Protein AF-A0A0P0CZI8-F1 (afdb_monomer_lite)

Structure (mmCIF, N/CA/C/O backbone):
data_AF-A0A0P0CZI8-F1
#
_entry.id   AF-A0A0P0CZI8-F1
#
loop_
_atom_site.group_PDB
_atom_site.id
_atom_site.type_symbol
_atom_site.label_atom_id
_atom_site.label_alt_id
_atom_site.label_comp_id
_atom_site.label_asym_id
_atom_site.label_entity_id
_atom_site.label_seq_id
_atom_site.pdbx_PDB_ins_code
_atom_site.Cartn_x
_atom_site.Cartn_y
_atom_site.Cartn_z
_atom_site.occupancy
_atom_site.B_iso_or_equiv
_atom_site.auth_seq_id
_atom_site.auth_comp_id
_atom_site.auth_asym_id
_atom_site.auth_atom_id
_atom_site.pdbx_PDB_model_num
ATOM 1 N N . MET A 1 1 ? 0.649 -40.638 28.994 1.00 44.72 1 MET A N 1
ATOM 2 C CA . MET A 1 1 ? 1.496 -39.652 28.291 1.00 44.72 1 MET A CA 1
ATOM 3 C C . MET A 1 1 ? 0.913 -39.458 26.894 1.00 44.72 1 MET A C 1
ATOM 5 O O . MET A 1 1 ? 0.633 -40.463 26.258 1.00 44.72 1 MET A O 1
ATOM 9 N N . PHE A 1 2 ? 0.722 -38.195 26.491 1.00 45.59 2 PHE A N 1
ATOM 10 C CA . PHE A 1 2 ? 0.287 -37.663 25.182 1.00 45.59 2 PHE A CA 1
ATOM 11 C C . PHE A 1 2 ? -1.199 -37.762 24.783 1.00 45.59 2 PHE A C 1
ATOM 13 O O . PHE A 1 2 ? -1.627 -38.679 24.092 1.00 45.59 2 PHE A O 1
ATOM 20 N N . LEU A 1 3 ? -1.955 -36.718 25.153 1.00 51.75 3 LEU A N 1
ATOM 21 C CA . LEU A 1 3 ? -3.168 -36.285 24.453 1.00 51.75 3 LEU A CA 1
ATOM 22 C C . LEU A 1 3 ? -2.734 -35.352 23.307 1.00 51.75 3 LEU A C 1
ATOM 24 O O . LEU A 1 3 ? -2.181 -34.283 23.561 1.00 51.75 3 LEU A O 1
ATOM 28 N N . GLY A 1 4 ? -2.929 -35.772 22.058 1.00 50.22 4 GLY A N 1
ATOM 29 C CA . GLY A 1 4 ? -2.632 -34.965 20.874 1.00 50.22 4 GLY A CA 1
ATOM 30 C C . GLY A 1 4 ? -3.827 -34.092 20.499 1.00 50.22 4 GLY A C 1
ATOM 31 O O . GLY A 1 4 ? -4.838 -34.609 20.032 1.00 50.22 4 GLY A O 1
ATOM 32 N N . LEU A 1 5 ? -3.715 -32.778 20.695 1.00 58.66 5 LEU A N 1
ATOM 33 C CA . LEU A 1 5 ? -4.668 -31.802 20.164 1.00 58.66 5 LEU A CA 1
ATOM 34 C C . LEU A 1 5 ? -4.287 -31.481 18.715 1.00 58.66 5 LEU A C 1
ATOM 36 O O . LEU A 1 5 ? -3.302 -30.792 18.457 1.00 58.66 5 LEU A O 1
ATOM 40 N N . ALA A 1 6 ? -5.068 -31.999 17.768 1.00 49.94 6 ALA A N 1
ATOM 41 C CA . ALA A 1 6 ? -5.004 -31.591 16.373 1.00 49.94 6 ALA A CA 1
ATOM 42 C C . ALA A 1 6 ? -5.733 -30.248 16.215 1.00 49.94 6 ALA A C 1
ATOM 44 O O . ALA A 1 6 ? -6.959 -30.184 16.296 1.00 49.94 6 ALA A O 1
ATOM 45 N N . PHE A 1 7 ? -4.982 -29.169 15.993 1.00 56.91 7 PHE A N 1
ATOM 46 C CA . PHE A 1 7 ? -5.545 -27.896 15.551 1.00 56.91 7 PHE A CA 1
ATOM 47 C C . PHE A 1 7 ? -5.900 -28.015 14.066 1.00 56.91 7 PHE A C 1
ATOM 49 O O . PHE A 1 7 ? -5.042 -27.885 13.195 1.00 56.91 7 PHE A O 1
ATOM 56 N N . THR A 1 8 ? -7.165 -28.294 13.758 1.00 46.75 8 THR A N 1
ATOM 57 C CA . THR A 1 8 ? -7.681 -28.148 12.395 1.00 46.75 8 THR A CA 1
ATOM 58 C C . THR A 1 8 ? -7.922 -26.667 12.134 1.00 46.75 8 THR A C 1
ATOM 60 O O . THR A 1 8 ? -8.947 -26.118 12.534 1.00 46.75 8 THR A O 1
ATOM 63 N N . SER A 1 9 ? -6.964 -26.010 11.483 1.00 48.22 9 SER A N 1
ATOM 64 C CA . SER A 1 9 ? -7.129 -24.651 10.971 1.00 48.22 9 SER A CA 1
ATOM 65 C C . SER A 1 9 ? -8.174 -24.660 9.857 1.00 48.22 9 SER A C 1
ATOM 67 O O . SER A 1 9 ? -7.858 -24.887 8.691 1.00 48.22 9 SER A O 1
ATOM 69 N N . THR A 1 10 ? -9.442 -24.430 10.194 1.00 47.72 10 THR A N 1
ATOM 70 C CA . THR A 1 10 ? -10.438 -24.050 9.193 1.00 47.72 10 THR A CA 1
ATOM 71 C C . THR A 1 10 ? -10.070 -22.652 8.718 1.00 47.72 10 THR A C 1
ATOM 73 O O . THR A 1 10 ? -10.312 -21.676 9.428 1.00 47.72 10 THR A O 1
ATOM 76 N N . ALA A 1 11 ? -9.452 -22.552 7.540 1.00 43.66 11 ALA A N 1
ATOM 77 C CA . ALA A 1 11 ? -9.332 -21.291 6.826 1.00 43.66 11 ALA A CA 1
ATOM 78 C C . ALA A 1 11 ? -10.757 -20.789 6.561 1.00 43.66 11 ALA A C 1
ATOM 80 O O . ALA A 1 11 ? -11.446 -21.273 5.663 1.00 43.66 11 ALA A O 1
ATOM 81 N N . GLN A 1 12 ? -11.242 -19.892 7.419 1.00 45.69 12 GLN A N 1
ATOM 82 C CA . GLN A 1 12 ? -12.522 -19.230 7.238 1.00 45.69 12 GLN A CA 1
ATOM 83 C C . GLN A 1 12 ? -12.390 -18.423 5.946 1.00 45.69 12 GLN A C 1
ATOM 85 O O . GLN A 1 12 ? -11.672 -17.426 5.900 1.00 45.69 12 GLN A O 1
ATOM 90 N N . VAL A 1 13 ? -13.012 -18.901 4.867 1.00 47.72 13 VAL A N 1
ATOM 91 C CA . VAL A 1 13 ? -13.105 -18.147 3.617 1.00 47.72 13 VAL A CA 1
ATOM 92 C C . VAL A 1 13 ? -13.936 -16.915 3.945 1.00 47.72 13 VAL A C 1
ATOM 94 O O . VAL A 1 13 ? -15.162 -16.991 4.045 1.00 47.72 13 VAL A O 1
ATOM 97 N N . ALA A 1 14 ? -13.257 -15.799 4.214 1.00 53.69 14 ALA A N 1
ATOM 98 C CA . ALA A 1 14 ? -13.907 -14.527 4.461 1.00 53.69 14 ALA A CA 1
ATOM 99 C C . ALA A 1 14 ? -14.845 -14.224 3.278 1.00 53.69 14 ALA A C 1
ATOM 101 O O . ALA A 1 14 ? -14.475 -14.483 2.126 1.00 53.69 14 ALA A O 1
ATOM 102 N N . PRO A 1 15 ? -16.067 -13.725 3.529 1.00 58.06 15 PRO A N 1
ATOM 103 C CA . PRO A 1 15 ? -17.013 -13.424 2.465 1.00 58.06 15 PRO A CA 1
ATOM 104 C C . PRO A 1 15 ? -16.361 -12.508 1.426 1.00 58.06 15 PRO A C 1
ATOM 106 O O . PRO A 1 15 ? -15.741 -11.500 1.770 1.00 58.06 15 PRO A O 1
ATOM 109 N N . LYS A 1 16 ? -16.490 -12.885 0.150 1.00 68.06 16 LYS A N 1
ATOM 110 C CA . LYS A 1 16 ? -15.905 -12.160 -0.980 1.00 68.06 16 LYS A CA 1
ATOM 111 C C . LYS A 1 16 ? -16.441 -10.724 -0.997 1.00 68.06 16 LYS A C 1
ATOM 113 O O . LYS A 1 16 ? -17.621 -10.505 -1.261 1.00 68.06 16 LYS A O 1
ATOM 118 N N . ASN A 1 17 ? -15.582 -9.754 -0.690 1.00 82.69 17 ASN A N 1
ATOM 119 C CA . ASN A 1 17 ? -15.936 -8.338 -0.701 1.00 82.69 17 ASN A CA 1
ATOM 120 C C . ASN A 1 17 ? -15.730 -7.775 -2.116 1.00 82.69 17 ASN A C 1
ATOM 122 O O . ASN A 1 17 ? -14.612 -7.454 -2.510 1.00 82.69 17 ASN A O 1
ATOM 126 N N . GLU A 1 18 ? -16.814 -7.635 -2.881 1.00 89.56 18 GLU A N 1
ATOM 127 C CA . GLU A 1 18 ? -16.757 -7.104 -4.252 1.00 89.56 18 GLU A CA 1
ATOM 128 C C . GLU A 1 18 ? -16.184 -5.682 -4.335 1.00 89.56 18 GLU A C 1
ATOM 130 O O . GLU A 1 18 ? -15.607 -5.311 -5.359 1.00 89.56 18 GLU A O 1
ATOM 135 N N . ALA A 1 19 ? -16.338 -4.872 -3.282 1.00 90.81 19 ALA A N 1
ATOM 136 C CA . ALA A 1 19 ? -15.767 -3.532 -3.245 1.00 90.81 19 ALA A CA 1
ATOM 137 C C . ALA A 1 19 ? -14.235 -3.590 -3.171 1.00 90.81 19 ALA A C 1
ATOM 139 O O . ALA A 1 19 ? -13.573 -2.821 -3.865 1.00 90.81 19 ALA A O 1
ATOM 140 N N . VAL A 1 20 ? -13.680 -4.550 -2.415 1.00 93.94 20 VAL A N 1
ATOM 141 C CA . VAL A 1 20 ? -12.233 -4.825 -2.399 1.00 93.94 20 VAL A CA 1
ATOM 142 C C . VAL A 1 20 ? -11.763 -5.209 -3.795 1.00 93.94 20 VAL A C 1
ATOM 144 O O . VAL A 1 20 ? -10.851 -4.573 -4.307 1.00 93.94 20 VAL A O 1
ATOM 147 N N . ASP A 1 21 ? -12.425 -6.163 -4.453 1.00 93.69 21 ASP A N 1
ATOM 148 C CA . ASP A 1 21 ? -12.020 -6.612 -5.792 1.00 93.69 21 ASP A CA 1
ATOM 149 C C . ASP A 1 21 ? -11.994 -5.455 -6.810 1.00 93.69 21 ASP A C 1
ATOM 151 O O . ASP A 1 21 ? -11.034 -5.309 -7.574 1.00 93.69 21 ASP A O 1
ATOM 155 N N . LYS A 1 22 ? -13.027 -4.601 -6.808 1.00 94.25 22 LYS A N 1
ATOM 156 C CA . LYS A 1 22 ? -13.106 -3.430 -7.698 1.00 94.25 22 LYS A CA 1
ATOM 157 C C . LYS A 1 22 ? -12.010 -2.411 -7.398 1.00 94.25 22 LYS A C 1
ATOM 159 O O . LYS A 1 22 ? -11.327 -1.973 -8.324 1.00 94.25 22 LYS A O 1
ATOM 164 N N . ALA A 1 23 ? -11.826 -2.062 -6.125 1.00 94.88 23 ALA A N 1
ATOM 165 C CA . ALA A 1 23 ? -10.810 -1.107 -5.704 1.00 94.88 23 ALA A CA 1
ATOM 166 C C . ALA A 1 23 ? -9.3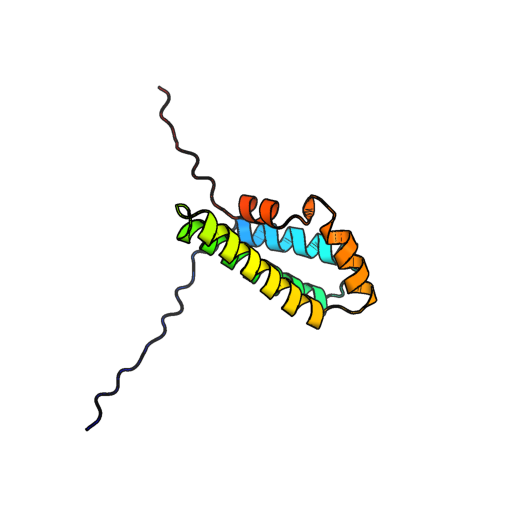99 -1.619 -6.029 1.00 94.88 23 ALA A C 1
ATOM 168 O O . ALA A 1 23 ? -8.611 -0.874 -6.602 1.00 94.88 23 ALA A O 1
ATOM 169 N N . THR A 1 24 ? -9.115 -2.903 -5.778 1.00 96.62 24 THR A N 1
ATOM 170 C CA . THR A 1 24 ? -7.855 -3.569 -6.138 1.00 96.62 24 THR A CA 1
ATOM 171 C C . THR A 1 24 ? -7.566 -3.463 -7.631 1.00 96.62 24 THR A C 1
ATOM 173 O O . THR A 1 24 ? -6.464 -3.082 -8.017 1.00 96.62 24 THR A O 1
ATOM 176 N N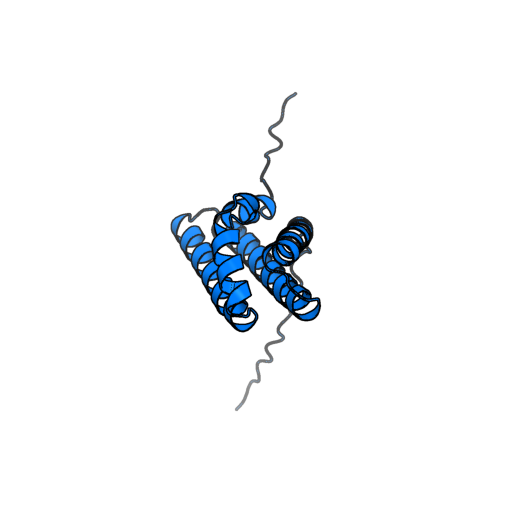 . VAL A 1 25 ? -8.535 -3.789 -8.493 1.00 96.25 25 VAL A N 1
ATOM 177 C CA . VAL A 1 25 ? -8.329 -3.697 -9.946 1.00 96.25 25 VAL A CA 1
ATOM 178 C C . VAL A 1 25 ? -8.079 -2.250 -10.368 1.00 96.25 25 VAL A C 1
ATOM 180 O O . VAL A 1 25 ? -7.180 -2.009 -11.171 1.00 96.25 25 VAL A O 1
ATOM 183 N N . SER A 1 26 ? -8.839 -1.299 -9.820 1.00 95.94 26 SER A N 1
ATOM 184 C CA . SER A 1 26 ? -8.699 0.122 -10.144 1.00 95.94 26 SER A CA 1
ATOM 185 C C . SER A 1 26 ? -7.323 0.662 -9.756 1.00 95.94 26 SER A C 1
ATOM 187 O O . SER A 1 26 ? -6.614 1.191 -10.608 1.00 95.94 26 SER A O 1
ATOM 189 N N . ILE A 1 27 ? -6.912 0.487 -8.495 1.00 97.38 27 ILE A N 1
ATOM 190 C CA . ILE A 1 27 ? -5.638 1.019 -7.996 1.00 97.38 27 ILE A CA 1
ATOM 191 C C . ILE A 1 27 ? -4.444 0.361 -8.688 1.00 97.38 27 ILE A C 1
ATOM 193 O O . ILE A 1 27 ? -3.508 1.050 -9.080 1.00 97.38 27 ILE A O 1
ATOM 197 N N . SER A 1 28 ? -4.498 -0.951 -8.935 1.00 97.44 28 SER A N 1
ATOM 198 C CA . SER A 1 28 ? -3.414 -1.649 -9.626 1.00 97.44 28 SER A CA 1
ATOM 199 C C . SER A 1 28 ? -3.277 -1.241 -11.090 1.00 97.44 28 SER A C 1
ATOM 201 O O . SER A 1 28 ? -2.164 -1.249 -11.599 1.00 97.44 28 SER A O 1
ATOM 203 N N . ARG A 1 29 ? -4.368 -0.872 -11.775 1.00 96.62 29 ARG A N 1
ATOM 204 C CA . ARG A 1 29 ? -4.286 -0.331 -13.143 1.00 96.62 29 ARG A CA 1
ATOM 205 C C . ARG A 1 29 ? -3.620 1.038 -13.168 1.00 96.62 29 ARG A C 1
ATOM 207 O O . ARG A 1 29 ? -2.704 1.232 -13.953 1.00 96.62 29 ARG A O 1
ATOM 214 N N . MET A 1 30 ? -4.005 1.931 -12.257 1.00 96.81 30 MET A N 1
ATOM 215 C CA . MET A 1 30 ? -3.347 3.236 -12.132 1.00 96.81 30 MET A CA 1
ATOM 216 C C . MET A 1 30 ? -1.856 3.063 -11.812 1.00 96.81 30 MET A C 1
ATOM 218 O O . MET A 1 30 ? -1.009 3.685 -12.433 1.00 96.81 30 MET A O 1
ATOM 222 N N . MET A 1 31 ? -1.511 2.124 -10.930 1.00 97.25 31 MET A N 1
ATOM 223 C CA . MET A 1 31 ? -0.118 1.782 -10.627 1.00 97.25 31 MET A CA 1
ATOM 224 C C . MET A 1 31 ? 0.674 1.291 -11.854 1.00 97.25 31 MET A C 1
ATOM 226 O O . MET A 1 31 ? 1.846 1.636 -11.985 1.00 97.25 31 MET A O 1
ATOM 230 N N . VAL A 1 32 ? 0.059 0.523 -12.763 1.00 97.38 32 VAL A N 1
ATOM 231 C CA . VAL A 1 32 ? 0.693 0.122 -14.036 1.00 97.38 32 VAL A CA 1
ATOM 232 C C . VAL A 1 32 ? 0.988 1.336 -14.906 1.00 97.38 32 VAL A C 1
ATOM 234 O O . VAL A 1 32 ? 2.101 1.452 -15.410 1.00 97.38 32 VAL A O 1
ATOM 237 N N . GLU A 1 33 ? 0.011 2.225 -15.068 1.00 96.19 33 GLU A N 1
ATOM 238 C CA . GLU A 1 33 ? 0.126 3.414 -15.918 1.00 96.19 33 GLU A CA 1
ATOM 239 C C . GLU A 1 33 ? 1.184 4.390 -15.388 1.00 96.19 33 GLU A C 1
ATOM 241 O O . GLU A 1 33 ? 2.012 4.881 -16.150 1.00 96.19 33 GLU A O 1
ATOM 246 N N . GLU A 1 34 ? 1.198 4.617 -14.076 1.00 96.88 34 GLU A N 1
ATOM 247 C CA . GLU A 1 34 ? 2.027 5.639 -13.432 1.00 96.88 34 GLU A CA 1
ATOM 248 C C . GLU A 1 34 ? 3.466 5.183 -13.201 1.00 96.88 34 GLU A C 1
ATOM 250 O O . GLU A 1 34 ? 4.405 5.958 -13.363 1.00 96.88 34 GLU A O 1
ATOM 255 N N . MET A 1 35 ? 3.669 3.910 -12.851 1.00 96.94 35 MET A N 1
ATOM 256 C CA . MET A 1 35 ? 5.009 3.381 -12.586 1.00 96.94 35 MET A CA 1
ATOM 257 C C . MET A 1 35 ? 5.598 2.625 -13.780 1.00 96.94 35 MET A C 1
ATOM 259 O O . MET A 1 35 ? 6.780 2.287 -13.767 1.00 96.94 35 MET A O 1
ATOM 263 N N . GLY A 1 36 ? 4.807 2.337 -14.817 1.00 96.50 36 GLY A N 1
ATOM 264 C CA . GLY A 1 36 ? 5.243 1.513 -15.944 1.00 96.50 36 GLY A CA 1
ATOM 265 C C . GLY A 1 36 ? 5.531 0.071 -15.524 1.00 96.50 36 GLY A C 1
ATOM 266 O O . GLY A 1 36 ? 6.578 -0.474 -15.876 1.00 96.50 36 GLY A O 1
ATOM 267 N N . LEU A 1 37 ? 4.639 -0.526 -14.726 1.00 97.69 37 LEU A N 1
ATOM 268 C CA . LEU A 1 37 ? 4.787 -1.918 -14.291 1.00 97.69 37 LEU A CA 1
ATOM 269 C C . LEU A 1 37 ? 4.663 -2.877 -15.479 1.00 97.69 37 LEU A C 1
ATOM 271 O O . LEU A 1 37 ? 3.801 -2.707 -16.343 1.00 97.69 37 LEU A O 1
ATOM 275 N N . ASN A 1 38 ? 5.473 -3.932 -15.485 1.00 97.69 38 ASN A N 1
ATOM 276 C CA . ASN A 1 38 ? 5.257 -5.066 -16.384 1.00 97.69 38 ASN A CA 1
ATOM 277 C C . ASN A 1 38 ? 4.180 -6.027 -15.837 1.00 97.69 38 ASN A C 1
ATOM 279 O O . ASN A 1 38 ? 3.672 -5.859 -14.730 1.00 97.69 38 ASN A O 1
ATOM 283 N N . GLU A 1 39 ? 3.841 -7.069 -16.599 1.00 97.12 39 GLU A N 1
ATOM 284 C CA . GLU A 1 39 ? 2.791 -8.027 -16.214 1.00 97.12 39 GLU A CA 1
ATOM 285 C C . GLU A 1 39 ? 3.110 -8.785 -14.912 1.00 97.12 39 GLU A C 1
ATOM 287 O O . GLU A 1 39 ? 2.240 -8.984 -14.064 1.00 97.12 39 GLU A O 1
ATOM 292 N N . ALA A 1 40 ? 4.367 -9.193 -14.715 1.00 97.75 40 ALA A N 1
ATOM 293 C CA . ALA A 1 40 ? 4.767 -9.930 -13.519 1.00 97.75 40 ALA A CA 1
ATOM 294 C C . ALA A 1 40 ? 4.719 -9.045 -12.262 1.00 97.75 40 ALA A C 1
ATOM 296 O O . ALA A 1 40 ? 4.303 -9.499 -11.193 1.00 97.75 40 ALA A O 1
ATOM 297 N N . GLU A 1 41 ? 5.120 -7.781 -12.385 1.00 97.88 41 GLU A N 1
ATOM 298 C CA . GLU A 1 41 ? 5.002 -6.770 -11.333 1.00 97.88 41 GLU A CA 1
ATOM 299 C C . GLU A 1 41 ? 3.535 -6.434 -11.060 1.00 97.88 41 GLU A C 1
ATOM 301 O O . GLU A 1 41 ? 3.127 -6.395 -9.902 1.00 97.88 41 GLU A O 1
ATOM 306 N N . TYR A 1 42 ? 2.717 -6.273 -12.105 1.00 97.88 42 TYR A N 1
ATOM 307 C CA . TYR A 1 42 ? 1.282 -6.026 -11.984 1.00 97.88 42 TYR A CA 1
ATOM 308 C C . TYR A 1 42 ? 0.585 -7.103 -11.153 1.00 97.88 42 TYR A C 1
ATOM 310 O O . TYR A 1 42 ? -0.157 -6.775 -10.227 1.00 97.88 42 TYR A O 1
ATOM 318 N N . ILE A 1 43 ? 0.838 -8.384 -11.440 1.00 98.06 43 ILE A N 1
ATOM 319 C CA . ILE A 1 43 ? 0.249 -9.501 -10.690 1.00 98.06 43 ILE A CA 1
ATOM 320 C C . ILE A 1 43 ? 0.636 -9.417 -9.208 1.00 98.06 43 ILE A C 1
ATOM 322 O O . ILE A 1 43 ? -0.228 -9.540 -8.337 1.00 98.06 43 ILE A O 1
ATOM 326 N N . GLN A 1 44 ? 1.912 -9.165 -8.906 1.00 98.31 44 GLN A N 1
ATOM 327 C CA . GLN A 1 44 ? 2.385 -9.048 -7.525 1.00 98.31 44 GLN A CA 1
ATOM 328 C C . GLN A 1 44 ? 1.761 -7.844 -6.809 1.00 98.31 44 GLN A C 1
ATOM 330 O O . GLN A 1 44 ? 1.203 -7.992 -5.723 1.00 98.31 44 GLN A O 1
ATOM 335 N N . VAL A 1 45 ? 1.776 -6.670 -7.443 1.00 98.00 45 VAL A N 1
ATOM 336 C CA . VAL A 1 45 ? 1.187 -5.433 -6.914 1.00 98.00 45 VAL A CA 1
ATOM 337 C C . VAL A 1 45 ? -0.320 -5.573 -6.713 1.00 98.00 45 VAL A C 1
ATOM 339 O O . VAL A 1 45 ? -0.862 -5.107 -5.713 1.00 98.00 45 VAL A O 1
ATOM 342 N N . ARG A 1 46 ? -1.023 -6.247 -7.624 1.00 98.00 46 ARG A N 1
ATOM 343 C CA . ARG A 1 46 ? -2.449 -6.556 -7.480 1.00 98.00 46 ARG A CA 1
ATOM 344 C C . ARG A 1 46 ? -2.726 -7.428 -6.266 1.00 98.00 46 ARG A C 1
ATOM 346 O O . ARG A 1 46 ? -3.643 -7.110 -5.511 1.00 98.00 46 ARG A O 1
ATOM 353 N N . ASN A 1 47 ? -1.928 -8.466 -6.042 1.00 97.88 47 ASN A N 1
ATOM 354 C CA . ASN A 1 47 ? -2.074 -9.313 -4.860 1.00 97.88 47 ASN A CA 1
ATOM 355 C C . ASN A 1 47 ? -1.802 -8.524 -3.569 1.00 97.88 47 ASN A C 1
ATOM 357 O O . ASN A 1 47 ? -2.578 -8.634 -2.621 1.00 97.88 47 ASN A O 1
ATOM 361 N N . LEU A 1 48 ? -0.772 -7.667 -3.555 1.00 98.19 48 LEU A N 1
ATOM 362 C CA . LEU A 1 48 ? -0.490 -6.781 -2.421 1.00 98.19 48 LEU A CA 1
ATOM 363 C C . LEU A 1 48 ? -1.635 -5.801 -2.147 1.00 98.19 48 LEU A C 1
ATOM 365 O O . LEU A 1 48 ? -2.039 -5.635 -1.000 1.00 98.19 48 LEU A O 1
ATOM 369 N N . ASN A 1 49 ? -2.205 -5.183 -3.184 1.00 97.88 49 ASN A N 1
ATOM 370 C CA . ASN A 1 49 ? -3.357 -4.295 -3.031 1.00 97.88 49 ASN A CA 1
ATOM 371 C C . ASN A 1 49 ? -4.599 -5.039 -2.533 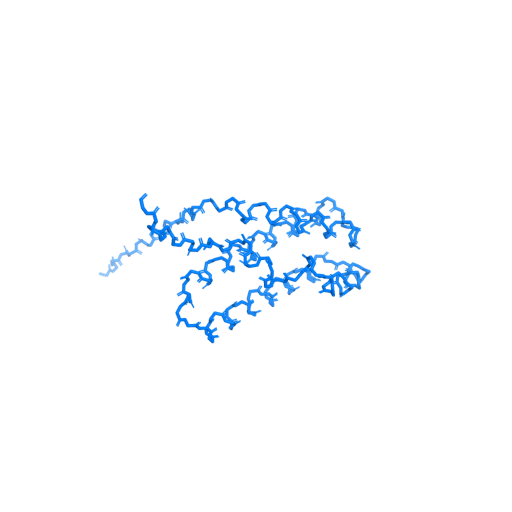1.00 97.88 49 ASN A C 1
ATOM 373 O O . ASN A 1 49 ? -5.359 -4.488 -1.739 1.00 97.88 49 ASN A O 1
ATOM 377 N N . GLN A 1 50 ? -4.820 -6.276 -2.980 1.00 97.44 50 GLN A N 1
ATOM 378 C CA . GLN A 1 50 ? -5.917 -7.105 -2.485 1.00 97.44 50 GLN A CA 1
ATOM 379 C C . GLN A 1 50 ? -5.754 -7.414 -0.997 1.00 97.44 50 GLN A C 1
ATOM 381 O O . GLN A 1 50 ? -6.693 -7.219 -0.229 1.00 97.44 50 GLN A O 1
ATOM 386 N N . GLU A 1 51 ? -4.558 -7.841 -0.585 1.00 97.06 51 GLU A N 1
ATOM 387 C CA . GLU A 1 51 ? -4.228 -8.097 0.818 1.00 97.06 51 GLU A CA 1
ATOM 388 C C . GLU A 1 51 ? -4.417 -6.831 1.666 1.00 97.06 51 GLU A C 1
ATOM 390 O O . GLU A 1 51 ? -5.123 -6.864 2.676 1.00 97.06 51 GLU A O 1
ATOM 395 N N . ARG A 1 52 ? -3.848 -5.702 1.219 1.00 97.75 52 ARG A N 1
ATOM 396 C CA . ARG A 1 52 ? -3.937 -4.400 1.890 1.00 97.75 52 ARG A CA 1
ATOM 397 C C . ARG A 1 52 ? -5.387 -3.993 2.143 1.00 97.75 52 ARG A C 1
ATOM 399 O O . ARG A 1 52 ? -5.762 -3.682 3.272 1.00 97.75 52 ARG A O 1
ATOM 406 N N . LEU A 1 53 ? -6.216 -4.001 1.100 1.00 96.88 53 LEU A N 1
ATOM 407 C CA . LEU A 1 53 ? -7.602 -3.540 1.185 1.00 96.88 53 LEU A CA 1
ATOM 408 C C . LEU A 1 53 ? -8.502 -4.518 1.947 1.00 96.88 53 LEU A C 1
ATOM 410 O O . LEU A 1 53 ? -9.409 -4.082 2.656 1.00 96.88 53 LEU A O 1
ATOM 414 N N . ALA A 1 54 ? -8.243 -5.825 1.856 1.00 95.62 54 ALA A N 1
ATOM 415 C CA . ALA A 1 54 ? -8.952 -6.822 2.652 1.00 95.62 54 ALA A CA 1
ATOM 416 C C . ALA A 1 54 ? -8.681 -6.638 4.154 1.00 95.62 54 ALA A C 1
ATOM 418 O O . ALA A 1 54 ? -9.633 -6.570 4.937 1.00 95.62 54 ALA A O 1
ATOM 419 N N . LYS A 1 55 ? -7.405 -6.478 4.537 1.00 96.25 55 LYS A N 1
ATOM 420 C CA . LYS A 1 55 ? -6.993 -6.184 5.918 1.00 96.25 55 LYS A CA 1
ATOM 421 C C . LYS A 1 55 ? -7.594 -4.874 6.416 1.00 96.25 55 LYS A C 1
ATOM 423 O O . LYS A 1 55 ? -8.117 -4.830 7.523 1.00 96.25 55 LYS A O 1
ATOM 428 N N . ALA A 1 56 ? -7.577 -3.824 5.595 1.00 96.38 56 ALA A N 1
ATOM 429 C CA . ALA A 1 56 ? -8.146 -2.537 5.977 1.00 96.38 56 ALA A CA 1
ATOM 430 C C . ALA A 1 56 ? -9.656 -2.633 6.227 1.00 96.38 56 ALA A C 1
ATOM 432 O O . ALA A 1 56 ? -10.145 -2.174 7.257 1.00 96.38 56 ALA A O 1
ATOM 433 N N . ALA A 1 57 ? -10.391 -3.305 5.335 1.00 94.50 57 ALA A N 1
ATOM 434 C CA . ALA A 1 57 ? -11.820 -3.533 5.516 1.00 94.50 57 ALA A CA 1
ATOM 435 C C . ALA A 1 57 ? -12.116 -4.339 6.793 1.00 94.50 57 ALA A C 1
ATOM 437 O O . ALA A 1 57 ? -13.146 -4.125 7.432 1.00 94.50 57 ALA A O 1
ATOM 438 N N . GLU A 1 58 ? -11.258 -5.295 7.153 1.00 93.75 58 GLU A N 1
ATOM 439 C CA . GLU A 1 58 ? -11.361 -6.049 8.404 1.00 93.75 58 GLU A CA 1
ATOM 440 C C . GLU A 1 58 ? -11.070 -5.192 9.634 1.00 93.75 58 GLU A C 1
ATOM 442 O O . GLU A 1 58 ? -11.902 -5.162 10.540 1.00 93.75 58 GLU A O 1
ATOM 447 N N . ALA A 1 59 ? -9.981 -4.422 9.624 1.00 95.25 59 ALA A N 1
ATOM 448 C CA . ALA A 1 59 ? -9.631 -3.492 10.693 1.00 95.25 59 ALA A CA 1
ATOM 449 C C . ALA A 1 59 ? -10.766 -2.494 10.963 1.00 95.25 59 ALA A C 1
ATOM 451 O O . ALA A 1 59 ? -11.155 -2.295 12.113 1.00 95.25 59 ALA A O 1
ATOM 452 N N . THR A 1 60 ? -11.380 -1.933 9.914 1.00 94.12 60 THR A N 1
ATOM 453 C CA . THR A 1 60 ? -12.519 -1.014 10.064 1.00 94.12 60 THR A CA 1
ATOM 454 C C . THR A 1 60 ? -13.744 -1.682 10.684 1.00 94.12 60 THR A C 1
ATOM 456 O O . THR A 1 60 ? -14.457 -1.041 11.453 1.00 94.12 60 THR A O 1
ATOM 459 N N . ARG A 1 61 ? -13.994 -2.969 10.404 1.00 92.19 61 ARG A N 1
ATOM 460 C CA . ARG A 1 61 ? -15.070 -3.723 11.072 1.00 92.19 61 ARG A CA 1
ATOM 461 C C . ARG A 1 61 ? -14.732 -4.032 12.528 1.00 92.19 61 ARG A C 1
ATOM 463 O O . ARG A 1 61 ? -15.607 -3.933 13.379 1.00 92.19 61 ARG A O 1
ATOM 470 N N . GLN A 1 62 ? -13.492 -4.426 12.801 1.00 93.94 62 GLN A N 1
ATOM 471 C CA . GLN A 1 62 ? -13.047 -4.858 14.124 1.00 93.94 62 GLN A CA 1
ATOM 472 C C . GLN A 1 62 ? -12.948 -3.694 15.117 1.00 93.94 62 GLN A C 1
ATOM 474 O O . GLN A 1 62 ? -13.331 -3.842 16.275 1.00 93.94 62 GLN A O 1
ATOM 479 N N . PHE A 1 63 ? -12.470 -2.536 14.663 1.00 94.75 63 PHE A N 1
ATOM 480 C CA . PHE A 1 63 ? -12.181 -1.372 15.502 1.00 94.75 63 PHE A CA 1
ATOM 481 C C . PHE A 1 63 ? -13.148 -0.205 15.255 1.00 94.75 63 PHE A C 1
ATOM 483 O O . PHE A 1 63 ? -12.828 0.943 15.543 1.00 94.75 63 PHE A O 1
ATOM 490 N N . SER A 1 64 ? -14.363 -0.468 14.757 1.00 89.50 64 SER A N 1
ATOM 491 C CA . SER A 1 64 ? -15.343 0.584 14.431 1.00 89.50 64 SER A CA 1
ATOM 492 C C . SER A 1 64 ? -15.731 1.485 15.616 1.00 89.50 64 SER A C 1
ATOM 494 O O . SER A 1 64 ? -16.283 2.562 15.409 1.00 89.50 64 SER A O 1
ATOM 496 N N . GLY A 1 65 ? -15.506 1.028 16.852 1.00 91.75 65 GLY A N 1
ATOM 497 C CA . GLY A 1 65 ? -15.743 1.785 18.087 1.00 91.75 65 GLY A CA 1
ATOM 498 C C . GLY A 1 65 ? -14.478 2.317 18.770 1.00 91.75 65 GLY A C 1
ATOM 499 O O . GLY A 1 65 ? -14.596 2.958 19.808 1.00 91.75 65 GLY A O 1
ATOM 500 N N . ASP A 1 66 ? -13.294 2.055 18.215 1.00 95.94 66 ASP A N 1
ATOM 501 C CA . ASP A 1 66 ? -11.995 2.417 18.789 1.00 95.94 66 ASP A CA 1
ATOM 502 C C . ASP A 1 66 ? -11.140 3.102 17.716 1.00 95.94 66 ASP A C 1
ATOM 504 O O . ASP A 1 66 ? -10.373 2.471 16.986 1.00 95.94 66 ASP A O 1
ATOM 508 N N . ALA A 1 67 ? -11.332 4.416 17.579 1.00 94.56 67 ALA A N 1
ATOM 509 C CA . ALA A 1 67 ? -10.658 5.203 16.551 1.00 94.56 67 ALA A CA 1
ATOM 510 C C . ALA A 1 67 ? -9.120 5.187 16.680 1.00 94.56 67 ALA A C 1
ATOM 512 O O . ALA A 1 67 ? -8.472 4.986 15.652 1.00 94.56 67 ALA A O 1
ATOM 513 N N . PRO A 1 68 ? -8.518 5.324 17.884 1.00 96.88 68 PRO A N 1
ATOM 514 C CA . PRO A 1 68 ? -7.070 5.181 18.039 1.00 96.88 68 PRO A CA 1
ATOM 515 C C . PRO A 1 68 ? -6.541 3.820 17.572 1.00 96.88 68 PRO A C 1
ATOM 517 O O . PRO A 1 68 ? -5.538 3.762 16.860 1.00 96.88 68 PRO A O 1
ATOM 520 N N . GLN A 1 69 ? -7.221 2.723 17.924 1.00 97.56 69 GLN A N 1
ATOM 521 C CA . GLN A 1 69 ? -6.793 1.387 17.508 1.00 97.56 69 GLN A CA 1
ATOM 522 C C . GLN A 1 69 ? -6.981 1.162 16.001 1.00 97.56 69 GLN A C 1
ATOM 524 O O . GLN A 1 69 ? -6.142 0.520 15.364 1.00 97.56 69 GLN A O 1
ATOM 529 N N . LEU A 1 70 ? -8.049 1.711 15.413 1.00 96.56 70 LEU A N 1
ATOM 530 C CA . LEU A 1 70 ? -8.265 1.682 13.969 1.00 96.56 70 LEU A CA 1
ATOM 531 C C . LEU A 1 70 ? -7.153 2.426 13.223 1.00 96.56 70 LEU A C 1
ATOM 533 O O . LEU A 1 70 ? -6.602 1.890 12.266 1.00 96.56 70 LEU A O 1
ATOM 537 N N . GLU A 1 71 ? -6.809 3.637 13.659 1.00 96.88 71 GLU A N 1
ATOM 538 C CA . GLU A 1 71 ? -5.751 4.439 13.043 1.00 96.88 71 GLU A CA 1
ATOM 539 C C . GLU A 1 71 ? -4.399 3.720 13.099 1.00 96.88 71 GLU A C 1
ATOM 541 O O . GLU A 1 71 ? -3.727 3.599 12.073 1.00 96.88 71 GLU A O 1
ATOM 546 N N . ALA A 1 72 ? -4.040 3.170 14.265 1.00 97.88 72 ALA A N 1
ATOM 547 C CA . ALA A 1 72 ? -2.828 2.372 14.422 1.00 97.88 72 ALA A CA 1
ATOM 548 C C . ALA A 1 72 ? -2.823 1.170 13.465 1.00 97.88 72 ALA A C 1
ATOM 550 O O . ALA A 1 72 ? -1.860 0.970 12.728 1.00 97.88 72 ALA A O 1
ATOM 551 N N . SER A 1 73 ? -3.930 0.424 13.397 1.00 97.69 73 SER A N 1
ATOM 552 C CA . SER A 1 73 ? -4.036 -0.740 12.517 1.00 97.69 73 SER A CA 1
ATOM 553 C C . SER A 1 73 ? -3.936 -0.374 11.035 1.00 97.69 73 SER A C 1
ATOM 555 O O . SER A 1 73 ? -3.284 -1.094 10.283 1.00 97.69 73 SER A O 1
ATOM 557 N N . LEU A 1 74 ? -4.559 0.724 10.596 1.00 97.62 74 LEU A N 1
ATOM 558 C CA . LEU A 1 74 ? -4.474 1.178 9.206 1.00 97.62 74 LEU A CA 1
ATOM 559 C C . LEU A 1 74 ? -3.057 1.631 8.845 1.00 97.62 74 LEU A C 1
ATOM 561 O O . LEU A 1 74 ? -2.591 1.330 7.748 1.00 97.62 74 LEU A O 1
ATOM 565 N N . ARG A 1 75 ? -2.359 2.305 9.763 1.00 97.94 75 ARG A N 1
ATOM 566 C CA . ARG A 1 75 ? -0.958 2.686 9.564 1.00 97.94 75 ARG A CA 1
ATOM 567 C C . ARG A 1 75 ? -0.065 1.459 9.397 1.00 97.94 75 ARG A C 1
ATOM 569 O O . ARG A 1 75 ? 0.711 1.416 8.449 1.00 97.94 75 ARG A O 1
ATOM 576 N N . ASP A 1 76 ? -0.215 0.459 10.261 1.00 98.25 76 ASP A N 1
ATOM 577 C CA . ASP A 1 76 ? 0.593 -0.765 10.208 1.00 98.25 76 ASP A CA 1
ATOM 578 C C . ASP A 1 76 ? 0.326 -1.564 8.914 1.00 98.25 76 ASP A C 1
ATOM 580 O O . ASP A 1 76 ? 1.239 -2.147 8.328 1.00 98.25 76 ASP A O 1
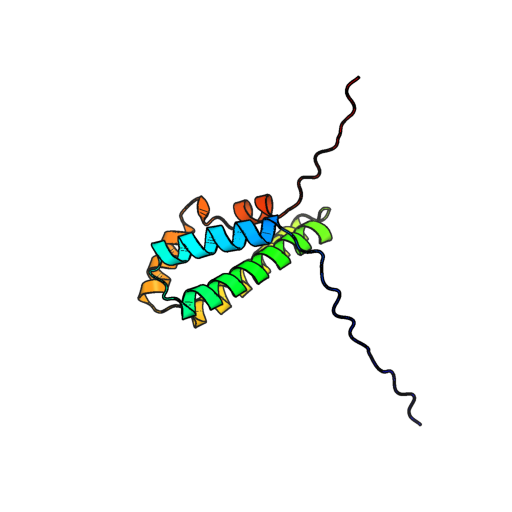ATOM 584 N N . ILE A 1 77 ? -0.923 -1.565 8.428 1.00 98.31 77 ILE A N 1
ATOM 585 C CA . ILE A 1 77 ? -1.299 -2.177 7.142 1.00 98.31 77 ILE A CA 1
ATOM 586 C C . ILE A 1 77 ? -0.623 -1.466 5.966 1.00 98.31 77 ILE A C 1
ATOM 588 O O . ILE A 1 77 ? -0.144 -2.134 5.047 1.00 98.31 77 ILE A O 1
ATOM 592 N N . GLU A 1 78 ? -0.599 -0.133 5.975 1.00 97.44 78 GLU A N 1
ATOM 593 C CA . GLU A 1 78 ? 0.067 0.635 4.923 1.00 97.44 78 GLU A CA 1
ATOM 594 C C . GLU A 1 78 ? 1.584 0.413 4.970 1.00 97.44 78 GLU A C 1
ATOM 596 O O . GLU A 1 78 ? 2.186 0.134 3.939 1.00 97.44 78 GLU A O 1
ATOM 601 N N . GLU A 1 79 ? 2.200 0.420 6.154 1.00 98.19 79 GLU A N 1
ATOM 602 C CA . GLU A 1 79 ? 3.633 0.151 6.311 1.00 98.19 79 GLU A CA 1
ATOM 603 C C . GLU A 1 79 ? 4.027 -1.252 5.804 1.00 98.19 79 GLU A C 1
ATOM 605 O O . GLU A 1 79 ? 5.011 -1.399 5.074 1.00 98.19 79 GLU A O 1
ATOM 610 N N . ASP A 1 80 ? 3.247 -2.294 6.125 1.00 98.31 80 ASP A N 1
ATOM 611 C CA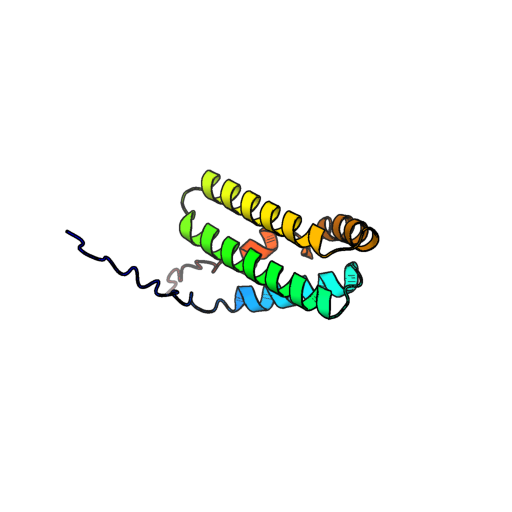 . ASP A 1 80 ? 3.451 -3.654 5.594 1.00 98.31 80 ASP A CA 1
ATOM 612 C C . ASP A 1 80 ? 3.362 -3.683 4.060 1.00 98.31 80 ASP A C 1
ATOM 614 O O . ASP A 1 80 ? 4.187 -4.317 3.392 1.00 98.31 80 ASP A O 1
ATOM 618 N N . PHE A 1 81 ? 2.389 -2.971 3.487 1.00 98.44 81 PHE A N 1
ATOM 619 C CA . PHE A 1 81 ? 2.241 -2.850 2.041 1.00 98.44 81 PHE A CA 1
ATOM 620 C C . PHE A 1 81 ? 3.461 -2.187 1.396 1.00 98.44 81 PHE A C 1
ATOM 622 O O . PHE A 1 81 ? 4.015 -2.750 0.450 1.00 98.44 81 PHE A O 1
ATOM 629 N N . GLU A 1 82 ? 3.920 -1.045 1.911 1.00 97.56 82 GLU A N 1
ATOM 630 C CA . GLU A 1 82 ? 5.065 -0.322 1.343 1.00 97.56 82 GLU A CA 1
ATOM 631 C C . GLU A 1 82 ? 6.352 -1.141 1.434 1.00 97.56 82 GLU A C 1
ATOM 633 O O . GLU A 1 82 ? 7.074 -1.288 0.447 1.00 97.56 82 GLU A O 1
ATOM 638 N N . ASN A 1 83 ? 6.590 -1.783 2.579 1.00 98.31 83 ASN A N 1
ATOM 639 C CA . ASN A 1 83 ? 7.745 -2.652 2.782 1.00 98.31 83 ASN A CA 1
ATOM 640 C C . ASN A 1 83 ? 7.782 -3.837 1.806 1.00 98.31 83 ASN A C 1
ATOM 642 O O . ASN A 1 83 ? 8.860 -4.279 1.397 1.00 98.31 83 ASN A O 1
ATOM 646 N N . LYS A 1 84 ? 6.620 -4.390 1.440 1.00 98.50 84 LYS A N 1
ATOM 647 C CA . LYS A 1 84 ? 6.519 -5.448 0.425 1.00 98.50 84 LYS A CA 1
ATOM 648 C C . LYS A 1 84 ? 6.664 -4.884 -0.986 1.00 98.50 84 LYS A C 1
ATOM 650 O O . LYS A 1 84 ? 7.374 -5.478 -1.795 1.00 98.50 84 LYS A O 1
ATOM 655 N N . LEU A 1 85 ? 6.044 -3.740 -1.267 1.00 97.94 85 LEU A N 1
ATOM 656 C CA . LEU A 1 85 ? 6.101 -3.076 -2.565 1.00 97.94 85 LEU A CA 1
ATOM 657 C C . LEU A 1 85 ? 7.540 -2.697 -2.940 1.00 97.94 85 LEU A C 1
ATOM 659 O O . LEU A 1 85 ? 7.967 -2.946 -4.065 1.00 97.94 85 LEU A O 1
ATOM 663 N N . PHE A 1 86 ? 8.329 -2.195 -1.989 1.00 97.25 86 PHE A N 1
ATOM 664 C CA . PHE A 1 86 ? 9.723 -1.799 -2.224 1.00 97.25 86 PHE A CA 1
ATOM 665 C C . PHE A 1 86 ? 10.649 -2.953 -2.611 1.00 97.25 86 PHE A C 1
ATOM 667 O O . PHE A 1 86 ? 11.717 -2.722 -3.168 1.00 97.25 86 PHE A O 1
ATOM 674 N N . LYS A 1 87 ? 10.247 -4.201 -2.353 1.00 97.75 87 LYS A N 1
ATOM 675 C CA . LYS A 1 87 ? 10.993 -5.393 -2.786 1.00 97.75 87 LYS A CA 1
ATOM 676 C C . LYS A 1 87 ? 10.683 -5.793 -4.230 1.00 97.75 87 LYS A C 1
ATOM 678 O O . LYS A 1 87 ? 11.400 -6.618 -4.785 1.00 97.75 87 LYS A O 1
ATOM 683 N N . ILE A 1 88 ? 9.605 -5.256 -4.801 1.00 97.25 88 ILE A N 1
ATOM 684 C CA . ILE A 1 88 ? 9.142 -5.547 -6.163 1.00 97.25 88 ILE A CA 1
ATOM 685 C C . ILE A 1 88 ? 9.640 -4.473 -7.128 1.00 97.25 88 ILE A C 1
ATOM 687 O O . ILE A 1 88 ? 10.049 -4.790 -8.240 1.00 97.25 88 ILE A O 1
ATOM 691 N N . LEU A 1 89 ? 9.585 -3.208 -6.709 1.00 97.44 89 LEU A N 1
ATOM 692 C CA . LEU A 1 89 ? 9.857 -2.074 -7.581 1.00 97.44 89 LEU A CA 1
ATOM 693 C C . LEU A 1 89 ? 11.355 -1.841 -7.794 1.00 97.44 89 LEU A C 1
ATOM 695 O O . LEU A 1 89 ? 12.176 -1.956 -6.886 1.00 97.44 89 LEU A O 1
ATOM 699 N N . THR A 1 90 ? 11.699 -1.425 -9.007 1.00 97.81 90 THR A N 1
ATOM 700 C CA . THR A 1 90 ? 13.009 -0.849 -9.331 1.00 97.81 90 THR A CA 1
ATOM 701 C C . THR A 1 90 ? 13.143 0.578 -8.788 1.00 97.81 90 THR A C 1
ATOM 703 O O . THR A 1 90 ? 12.146 1.237 -8.504 1.00 97.81 90 THR A O 1
ATOM 706 N N . ASN A 1 91 ? 14.366 1.121 -8.732 1.00 96.81 91 ASN A N 1
ATOM 707 C CA . ASN A 1 91 ? 14.600 2.505 -8.283 1.00 96.81 91 ASN A CA 1
ATOM 708 C C . ASN A 1 91 ? 13.765 3.542 -9.054 1.00 96.81 91 ASN A C 1
ATOM 710 O O . ASN A 1 91 ? 13.151 4.410 -8.447 1.00 96.81 91 ASN A O 1
ATOM 714 N N . ARG A 1 92 ? 13.675 3.410 -10.385 1.00 97.31 92 ARG A N 1
ATOM 715 C CA . ARG A 1 92 ? 12.852 4.305 -11.215 1.00 97.31 92 ARG A CA 1
ATOM 716 C C . ARG A 1 92 ? 11.366 4.214 -10.850 1.00 97.31 92 ARG A C 1
ATOM 718 O O . ARG A 1 92 ? 10.664 5.217 -10.838 1.00 97.31 92 ARG A O 1
ATOM 725 N N . GLN A 1 93 ? 10.878 3.009 -10.577 1.00 98.19 93 GLN A N 1
ATOM 726 C CA . GLN 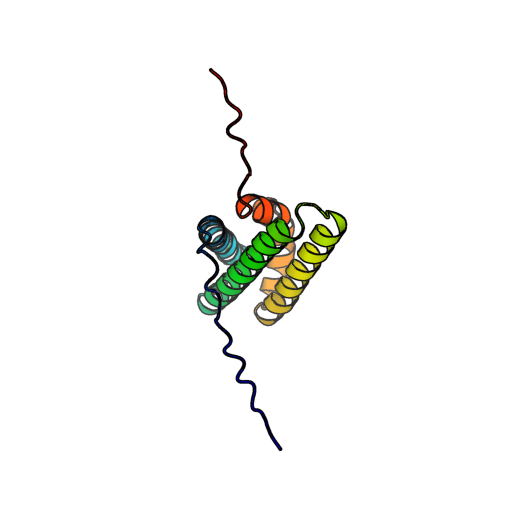A 1 93 ? 9.486 2.788 -10.187 1.00 98.19 93 GLN A CA 1
ATOM 727 C C . GLN A 1 93 ? 9.202 3.281 -8.764 1.00 98.19 93 GLN A C 1
ATOM 729 O O . GLN A 1 93 ? 8.090 3.718 -8.497 1.00 98.19 93 GLN A O 1
ATOM 734 N N . LEU A 1 94 ? 10.192 3.259 -7.866 1.00 97.12 94 LEU A N 1
ATOM 735 C CA . LEU A 1 94 ? 10.081 3.849 -6.530 1.00 97.12 94 LEU A CA 1
ATOM 736 C C . LEU A 1 94 ? 9.910 5.370 -6.588 1.00 97.12 94 LEU A C 1
ATOM 738 O O . LEU A 1 94 ? 9.084 5.915 -5.859 1.00 97.12 94 LEU A O 1
ATOM 742 N N . GLU A 1 95 ? 10.643 6.048 -7.471 1.00 96.81 95 GLU A N 1
ATOM 743 C CA . GLU A 1 95 ? 10.468 7.486 -7.713 1.00 96.81 95 GLU A CA 1
ATOM 744 C C . GLU A 1 95 ? 9.055 7.782 -8.237 1.00 96.81 95 GLU A C 1
ATOM 746 O O . GLU A 1 95 ? 8.343 8.609 -7.668 1.00 96.81 95 GLU A O 1
ATOM 751 N N . ALA A 1 96 ? 8.598 7.025 -9.240 1.00 97.31 96 ALA A N 1
ATOM 752 C CA . ALA A 1 96 ? 7.237 7.147 -9.765 1.00 97.31 96 ALA A CA 1
ATOM 753 C C . ALA A 1 96 ? 6.163 6.839 -8.705 1.00 97.31 96 ALA A C 1
ATOM 755 O O . ALA A 1 96 ? 5.126 7.497 -8.652 1.00 97.31 96 ALA A O 1
ATOM 756 N N . TYR A 1 97 ? 6.410 5.873 -7.817 1.00 97.12 97 TYR A N 1
ATOM 757 C CA . TYR A 1 97 ? 5.522 5.571 -6.697 1.00 97.12 97 TYR A CA 1
ATOM 758 C C . TYR A 1 97 ? 5.434 6.735 -5.700 1.00 97.12 97 TYR A C 1
ATOM 760 O O . TYR A 1 97 ? 4.343 7.058 -5.225 1.00 97.12 97 TYR A O 1
ATOM 768 N N . ALA A 1 98 ? 6.556 7.395 -5.399 1.00 95.88 98 ALA A N 1
ATOM 769 C CA . ALA A 1 98 ? 6.571 8.559 -4.518 1.00 95.88 98 ALA A CA 1
ATOM 770 C C . ALA A 1 98 ? 5.708 9.702 -5.078 1.00 95.88 98 ALA A C 1
ATOM 772 O O . ALA A 1 98 ? 4.948 10.314 -4.328 1.00 95.88 98 ALA A O 1
ATOM 773 N N . GLU A 1 99 ? 5.760 9.939 -6.392 1.00 95.81 99 GLU A N 1
ATOM 774 C CA . GLU A 1 99 ? 4.879 10.893 -7.074 1.00 95.81 99 GLU A CA 1
ATOM 775 C C . GLU A 1 99 ? 3.419 10.428 -7.057 1.00 95.81 99 GLU A C 1
ATOM 777 O O . GLU A 1 99 ? 2.522 11.195 -6.699 1.00 95.81 99 GLU A O 1
ATOM 782 N N . PHE A 1 100 ? 3.170 9.154 -7.367 1.00 95.62 100 PHE A N 1
ATOM 783 C CA . PHE A 1 100 ? 1.839 8.555 -7.380 1.00 95.62 100 PHE A CA 1
ATOM 784 C C . PHE A 1 100 ? 1.096 8.730 -6.050 1.00 95.62 100 PHE A C 1
ATOM 786 O O . PHE A 1 100 ? -0.074 9.110 -6.050 1.00 95.62 100 PHE A O 1
ATOM 793 N N . LYS A 1 101 ? 1.772 8.545 -4.908 1.00 94.00 101 LYS A N 1
ATOM 794 C CA . LYS A 1 101 ? 1.179 8.723 -3.567 1.00 94.00 101 LYS A CA 1
ATOM 795 C C . LYS A 1 101 ? 0.646 10.129 -3.294 1.00 94.00 101 LYS A C 1
ATOM 797 O O . LYS A 1 101 ? -0.179 10.301 -2.398 1.00 94.00 101 LYS A O 1
ATOM 802 N N . THR A 1 102 ? 1.123 11.138 -4.020 1.00 93.25 102 THR A N 1
ATOM 803 C CA . THR A 1 102 ? 0.642 12.518 -3.863 1.00 93.25 102 THR A CA 1
ATOM 804 C C . THR A 1 102 ? -0.712 12.746 -4.533 1.00 93.25 102 THR A C 1
ATOM 806 O O . THR A 1 102 ? -1.379 13.743 -4.247 1.00 93.25 102 THR A O 1
ATOM 809 N N . LYS A 1 103 ? -1.147 11.820 -5.398 1.00 92.44 103 LYS A N 1
ATOM 810 C CA . LYS A 1 103 ? -2.394 11.946 -6.144 1.00 92.44 103 LYS A CA 1
ATOM 811 C C . LYS A 1 103 ? -3.611 11.558 -5.289 1.00 92.44 103 LYS A C 1
ATOM 813 O O . LYS A 1 103 ? -3.545 10.582 -4.535 1.00 92.44 103 LYS A O 1
ATOM 818 N N . PRO A 1 104 ? -4.749 12.269 -5.404 1.00 89.31 104 PRO A N 1
ATOM 819 C CA . PRO A 1 104 ? -5.957 11.971 -4.627 1.00 89.31 104 PRO A CA 1
ATOM 820 C C . PRO A 1 104 ? -6.463 10.527 -4.772 1.00 89.31 104 PRO A C 1
ATOM 822 O O . PRO A 1 104 ? -6.921 9.927 -3.801 1.00 89.31 104 PRO A O 1
ATOM 825 N N . GLU A 1 105 ? -6.361 9.958 -5.970 1.00 86.69 105 GLU A N 1
ATOM 826 C CA . GLU A 1 105 ? -6.769 8.594 -6.313 1.00 86.69 105 GLU A CA 1
ATOM 827 C C . GLU A 1 105 ? -5.912 7.501 -5.656 1.00 86.69 105 GLU A C 1
ATOM 829 O O . GLU A 1 105 ? -6.379 6.373 -5.491 1.00 86.69 105 GLU A O 1
ATOM 834 N N . ALA A 1 106 ? -4.687 7.834 -5.239 1.00 89.31 106 ALA A N 1
ATOM 835 C CA . ALA A 1 106 ? -3.786 6.934 -4.527 1.00 89.31 106 ALA A CA 1
ATOM 836 C C . ALA A 1 106 ? -3.982 6.977 -3.003 1.00 89.31 106 ALA A C 1
ATOM 838 O O . ALA A 1 106 ? -3.368 6.192 -2.278 1.00 89.31 106 ALA A O 1
ATOM 839 N N . ASN A 1 107 ? -4.828 7.882 -2.497 1.00 93.38 107 ASN A N 1
ATOM 840 C CA . ASN A 1 107 ? -5.007 8.073 -1.066 1.00 93.38 107 ASN A CA 1
ATOM 841 C C . ASN A 1 107 ? -5.580 6.811 -0.402 1.00 93.38 107 ASN A C 1
ATOM 843 O O . ASN A 1 107 ? -6.725 6.419 -0.645 1.00 93.38 107 ASN A O 1
ATOM 847 N N . PHE A 1 108 ? -4.788 6.205 0.486 1.00 92.56 108 PHE A N 1
ATOM 848 C CA . PHE A 1 108 ? -5.160 4.962 1.151 1.00 92.56 108 PHE A CA 1
ATOM 849 C C . PHE A 1 108 ? -6.470 5.086 1.940 1.00 92.56 108 PHE A C 1
ATOM 851 O O . PHE A 1 108 ? -7.345 4.239 1.783 1.00 92.56 108 PHE A O 1
ATOM 858 N N . LEU A 1 109 ? -6.677 6.163 2.705 1.00 92.50 109 LEU A N 1
ATOM 859 C CA . LEU A 1 109 ? -7.910 6.354 3.483 1.00 92.50 109 LEU A CA 1
ATOM 860 C C . LEU A 1 109 ? -9.154 6.445 2.590 1.00 92.50 109 LEU A C 1
ATOM 862 O O . LEU A 1 109 ? -10.191 5.872 2.928 1.00 92.50 109 LEU A O 1
ATOM 866 N N . SER A 1 110 ? -9.050 7.098 1.431 1.00 91.94 110 SER A N 1
ATOM 867 C CA . SER A 1 110 ? -10.122 7.125 0.429 1.00 91.94 110 SER A CA 1
ATOM 868 C C . SER A 1 110 ? -10.448 5.724 -0.097 1.00 91.94 110 SER A C 1
ATOM 870 O O . SER A 1 110 ? -11.619 5.396 -0.284 1.00 91.94 110 SER A O 1
ATOM 872 N N . LEU A 1 111 ? -9.439 4.870 -0.303 1.00 92.50 111 LEU A N 1
ATOM 873 C CA . LEU A 1 111 ? -9.645 3.473 -0.704 1.00 92.50 111 LEU A CA 1
ATOM 874 C C . LEU A 1 111 ? -10.291 2.650 0.420 1.00 92.50 111 LEU A C 1
ATOM 876 O O . LEU A 1 111 ? -11.215 1.883 0.153 1.00 92.50 111 LEU A O 1
ATOM 880 N N . VAL A 1 112 ? -9.872 2.843 1.677 1.00 92.25 112 VAL A N 1
ATOM 881 C CA . VAL A 1 112 ? -10.483 2.183 2.847 1.00 92.25 112 VAL A CA 1
ATOM 882 C C . VAL A 1 112 ? -11.970 2.525 2.960 1.00 92.25 112 VAL A C 1
ATOM 884 O O . VAL A 1 112 ? -12.796 1.637 3.187 1.00 92.25 112 VAL A O 1
ATOM 887 N N . GLN A 1 113 ? -12.339 3.788 2.739 1.00 90.88 113 GLN A N 1
ATOM 888 C CA . GLN A 1 113 ? -13.741 4.216 2.740 1.00 90.88 113 GLN A CA 1
ATOM 889 C C . GLN A 1 113 ? -14.564 3.536 1.637 1.00 90.88 113 GLN A C 1
ATOM 891 O O . GLN A 1 113 ? -15.712 3.173 1.882 1.00 90.88 113 GLN A O 1
ATOM 896 N N . GLN A 1 114 ? -13.988 3.314 0.451 1.00 88.88 114 GLN A N 1
ATOM 897 C CA . GLN A 1 114 ? -14.668 2.625 -0.655 1.00 88.88 114 GLN A CA 1
ATOM 898 C C . GLN A 1 114 ? -14.932 1.143 -0.365 1.00 88.88 114 GLN A C 1
ATOM 900 O O . GLN A 1 114 ? -15.952 0.605 -0.795 1.00 88.88 114 GLN A O 1
ATOM 905 N N . VAL A 1 115 ? -14.019 0.471 0.344 1.00 89.50 115 VAL A N 1
ATOM 906 C CA . VAL A 1 115 ? -14.120 -0.974 0.625 1.00 89.50 115 VAL A CA 1
ATOM 907 C C . VAL A 1 115 ? -14.831 -1.299 1.938 1.00 89.50 115 VAL A C 1
ATOM 909 O O . VAL A 1 115 ? -15.168 -2.461 2.193 1.00 89.50 115 VAL A O 1
ATOM 912 N N . THR A 1 116 ? -15.080 -0.282 2.763 1.00 85.25 116 THR A N 1
ATOM 913 C CA . THR A 1 116 ? -15.866 -0.402 3.988 1.00 85.25 116 THR A CA 1
ATOM 914 C C . THR A 1 116 ? -17.350 -0.271 3.646 1.00 85.25 116 THR A C 1
ATOM 916 O O . THR A 1 116 ? -17.758 0.735 3.064 1.00 85.25 116 THR A O 1
ATOM 919 N N . PRO A 1 117 ? -18.203 -1.243 4.011 1.00 68.69 117 PRO A N 1
ATOM 920 C CA . PRO A 1 117 ? -19.635 -1.108 3.797 1.00 68.69 117 PRO A CA 1
ATOM 921 C C . PRO A 1 117 ? -20.159 0.103 4.575 1.00 68.69 117 PRO A C 1
ATOM 923 O O . PRO A 1 117 ? -20.123 0.126 5.804 1.00 68.69 117 PRO A O 1
ATOM 926 N N . SER A 1 118 ? -20.665 1.113 3.862 1.00 56.38 118 SER A N 1
ATOM 927 C CA . SER A 1 118 ? -21.405 2.203 4.493 1.00 56.38 118 SER A CA 1
ATOM 928 C C . SER A 1 118 ? -22.618 1.604 5.197 1.00 56.38 118 SER A C 1
ATOM 930 O O . SER A 1 118 ? -23.529 1.082 4.551 1.00 56.38 118 SER A O 1
ATOM 932 N N . THR A 1 119 ? -22.658 1.686 6.522 1.00 47.16 119 THR A N 1
ATOM 933 C CA . THR A 1 119 ? -23.858 1.444 7.325 1.00 47.16 119 THR A CA 1
ATOM 934 C C . THR A 1 119 ? -24.866 2.563 7.062 1.00 47.16 119 THR A C 1
ATOM 936 O O . THR A 1 119 ? -25.168 3.392 7.918 1.00 47.16 119 THR A O 1
ATOM 939 N N . ASN A 1 120 ? -25.418 2.604 5.847 1.00 42.34 120 ASN A N 1
ATOM 940 C CA . ASN A 1 120 ? -26.565 3.439 5.546 1.00 42.34 120 ASN A CA 1
ATOM 941 C C . ASN A 1 120 ? -27.773 2.797 6.226 1.00 42.34 120 ASN A C 1
ATOM 943 O O . ASN A 1 120 ? -28.406 1.864 5.728 1.00 42.34 120 ASN A O 1
ATOM 947 N N . THR A 1 121 ? -28.045 3.289 7.429 1.00 39.12 121 THR A N 1
ATOM 948 C CA . THR A 1 121 ? -29.322 3.144 8.106 1.00 39.12 121 THR A CA 1
ATOM 949 C C . THR A 1 121 ? -30.439 3.413 7.098 1.00 39.12 121 THR A C 1
ATOM 951 O O . THR A 1 121 ? -30.657 4.540 6.658 1.00 39.12 121 THR A O 1
ATOM 954 N N . LYS A 1 122 ? -31.207 2.371 6.758 1.00 39.88 122 LYS A N 1
ATOM 955 C CA . LYS A 1 122 ? -32.589 2.538 6.303 1.00 39.88 122 LYS A CA 1
ATOM 956 C C . LYS A 1 122 ? -33.372 3.186 7.450 1.00 39.88 122 LYS A C 1
ATOM 958 O O . LYS A 1 122 ? -34.078 2.521 8.203 1.00 39.88 122 LYS A O 1
ATOM 963 N N . LYS A 1 123 ? -33.219 4.499 7.621 1.00 44.75 123 LYS A N 1
ATOM 964 C CA . LYS A 1 123 ? -34.086 5.314 8.462 1.00 44.75 123 LYS A CA 1
ATOM 965 C C . LYS A 1 123 ? -35.397 5.489 7.704 1.00 44.75 123 LYS A C 1
ATOM 967 O O . LYS A 1 123 ? -35.500 6.320 6.808 1.00 44.75 123 LYS A O 1
ATOM 972 N N . LYS A 1 124 ? -36.357 4.633 8.063 1.00 54.16 124 LYS A N 1
ATOM 973 C CA . LYS A 1 124 ? -37.813 4.810 7.965 1.00 54.16 124 LYS A CA 1
ATOM 974 C C . LYS A 1 124 ? -38.210 6.238 7.546 1.00 54.16 124 LYS A C 1
ATOM 976 O O . LYS A 1 124 ? -38.026 7.166 8.335 1.00 54.16 124 LYS A O 1
ATOM 981 N N . ARG A 1 125 ? -38.807 6.400 6.364 1.00 45.41 125 ARG A N 1
ATOM 982 C CA . ARG A 1 125 ? -39.713 7.518 6.075 1.00 45.41 125 ARG A CA 1
ATOM 983 C C . ARG A 1 125 ? -40.910 7.009 5.270 1.00 45.41 125 ARG A C 1
ATOM 985 O O . ARG A 1 125 ? -40.755 6.665 4.106 1.00 45.41 125 ARG A O 1
ATOM 992 N N . ASN A 1 126 ? -42.020 6.998 6.010 1.00 39.12 126 ASN A N 1
ATOM 993 C CA . ASN A 1 126 ? -43.449 6.893 5.704 1.00 39.12 126 ASN A CA 1
ATOM 994 C C . ASN A 1 126 ? -43.947 5.683 4.921 1.00 39.12 126 ASN A C 1
ATOM 996 O O . ASN A 1 126 ? -43.895 5.703 3.677 1.00 39.12 126 ASN A O 1
#

Secondary structure (DSSP, 8-state):
-----------------HHHHHHHHHHHHHHHHHHT--HHHHHHHHHHHHHHHHHHHHHHHHTTT-HHHHHHHHHHHHHHHHHHHTTTS-HHHHHHHHHHTTSGGG-HHHHHHHHS----------

pLDDT: mean 86.05, std 19.02, range [39.12, 98.5]

Foldseek 3Di:
DDDDDDPPPPPPPPPDQVLLVVLLVVLLVVLCVQLVDDPVLSVQLSVLSSQLLVQLLVLCVVCVPPVVSSVVSNVVSVVVSVVSNVVSDDPSSVVSVVVVCVDPSNPSVVSSVSRHDPPPPPPDDD

Radius of gyration: 18.06 Å; chains: 1; bounding box: 58×52×45 Å

Sequence (126 aa):
MFLGLAFTSTAQVAPKNEAVDKATVSISRMMVEEMGLNEAEYIQVRNLNQERLAKAAEATRQFSGDAPQLEASLRDIEEDFENKLFKILTNRQLEAYAEFKTKPEANFLSLVQQVTPSTNTKKKRN

Organism: NCBI:txid512763